Protein AF-A0A1C5A300-F1 (afdb_monomer_lite)

Organism: NCBI:txid47853

pLDDT: mean 75.7, std 16.66, range [47.06, 96.75]

Sequence (126 aa):
MSADVWALLAAAVGGGGLASVVGTLITGAMGRPKTRADAVALLTDSALKQVNELQERTAEAEREAMAARAEAAETRRQMRELSGEIDAAVATLRSWRAAILAPRADLDQLRAMVRDPGGTVNGRRL

Structure (mmCIF, N/CA/C/O backbone):
data_AF-A0A1C5A300-F1
#
_entry.id   AF-A0A1C5A300-F1
#
loop_
_atom_site.group_PDB
_atom_site.id
_atom_site.type_symbol
_atom_site.label_atom_id
_atom_site.label_alt_id
_atom_site.label_comp_id
_atom_site.label_asym_id
_atom_site.label_entity_id
_atom_site.label_seq_id
_atom_site.pdbx_PDB_ins_code
_atom_site.Cartn_x
_atom_site.Cartn_y
_atom_site.Cartn_z
_atom_site.occupancy
_atom_site.B_iso_or_equiv
_atom_site.auth_seq_id
_atom_site.auth_comp_id
_atom_site.auth_asym_id
_atom_site.auth_atom_id
_atom_site.pdbx_PDB_model_num
ATOM 1 N N . MET A 1 1 ? 6.330 -14.809 42.955 1.00 49.34 1 MET A N 1
ATOM 2 C CA . MET A 1 1 ? 5.228 -13.848 42.713 1.00 49.34 1 MET A CA 1
ATOM 3 C C . MET A 1 1 ? 4.826 -13.859 41.235 1.00 49.34 1 MET A C 1
ATOM 5 O O . MET A 1 1 ? 4.897 -12.836 40.573 1.00 49.34 1 MET A O 1
ATOM 9 N N . SER A 1 2 ? 4.457 -15.013 40.678 1.00 57.16 2 SER A N 1
ATOM 10 C CA . SER A 1 2 ? 4.194 -15.134 39.228 1.00 57.16 2 SER A CA 1
ATOM 11 C C . SER A 1 2 ? 3.111 -16.156 38.888 1.00 57.16 2 SER A C 1
ATOM 13 O O . SER A 1 2 ? 2.390 -15.955 37.920 1.00 57.16 2 SER A O 1
ATOM 15 N N . ALA A 1 3 ? 2.930 -17.201 39.700 1.00 53.88 3 ALA A N 1
ATOM 16 C CA . ALA A 1 3 ? 1.841 -18.164 39.521 1.00 53.88 3 ALA A CA 1
ATOM 17 C C . ALA A 1 3 ? 0.453 -17.553 39.806 1.00 53.88 3 ALA A C 1
ATOM 19 O O . ALA A 1 3 ? -0.505 -17.836 39.090 1.00 53.88 3 ALA A O 1
ATOM 20 N N . ASP A 1 4 ? 0.365 -16.648 40.785 1.00 61.19 4 ASP A N 1
ATOM 21 C CA . ASP A 1 4 ? -0.905 -16.046 41.214 1.00 61.19 4 ASP A CA 1
ATOM 22 C C . ASP A 1 4 ? -1.508 -15.107 40.163 1.00 61.19 4 ASP A C 1
ATOM 24 O O . ASP A 1 4 ? -2.724 -15.034 40.017 1.00 61.19 4 ASP A O 1
ATOM 28 N N . VAL A 1 5 ? -0.664 -14.428 39.379 1.00 66.12 5 VAL A N 1
ATOM 29 C CA . VAL A 1 5 ? -1.104 -13.496 38.329 1.00 66.12 5 VAL A CA 1
ATOM 30 C C . VAL A 1 5 ? -1.697 -14.255 37.142 1.00 66.12 5 VAL A C 1
ATOM 32 O O . VAL A 1 5 ? -2.729 -13.853 36.610 1.00 66.12 5 VAL A O 1
ATOM 35 N N . TRP A 1 6 ? -1.096 -15.390 36.769 1.00 59.72 6 TRP A N 1
ATOM 36 C CA . TRP A 1 6 ? -1.621 -16.255 35.711 1.00 59.72 6 TRP A CA 1
ATOM 37 C C . TRP A 1 6 ? -2.921 -16.951 36.121 1.00 59.72 6 TRP A C 1
ATOM 39 O O . TRP A 1 6 ? -3.822 -17.072 35.295 1.00 59.72 6 TRP A O 1
ATOM 49 N N . ALA A 1 7 ? -3.062 -17.335 37.393 1.00 61.59 7 ALA A N 1
ATOM 50 C CA . ALA A 1 7 ? -4.310 -17.879 37.928 1.00 61.59 7 ALA A CA 1
ATOM 51 C C . ALA A 1 7 ? -5.440 -16.831 37.953 1.00 61.59 7 ALA A C 1
ATOM 53 O O . ALA A 1 7 ? -6.578 -17.143 37.606 1.00 61.59 7 ALA A O 1
ATOM 54 N N . LEU A 1 8 ? -5.124 -15.576 38.290 1.00 61.72 8 LEU A N 1
ATOM 55 C CA . LEU A 1 8 ? -6.068 -14.451 38.257 1.00 61.72 8 LEU A CA 1
ATOM 56 C C . LEU A 1 8 ? -6.524 -14.113 36.832 1.00 61.72 8 LEU A C 1
ATOM 58 O O . LEU A 1 8 ? -7.713 -13.909 36.598 1.00 61.72 8 LEU A O 1
ATOM 62 N N . LEU A 1 9 ? -5.599 -14.117 35.871 1.00 63.31 9 LEU A N 1
ATOM 63 C CA . LEU A 1 9 ? -5.907 -13.940 34.450 1.00 63.31 9 LEU A CA 1
ATOM 64 C C . LEU A 1 9 ? -6.742 -15.102 33.899 1.00 63.31 9 LEU A C 1
ATOM 66 O O . LEU A 1 9 ? -7.714 -14.871 33.185 1.00 63.31 9 LEU A O 1
ATOM 70 N N . ALA A 1 10 ? -6.430 -16.342 34.284 1.00 64.38 10 ALA A N 1
ATOM 71 C CA . ALA A 1 10 ? -7.212 -17.514 33.900 1.00 64.38 10 ALA A CA 1
ATOM 72 C C . ALA A 1 10 ? -8.627 -17.496 34.505 1.00 64.38 10 ALA A C 1
ATOM 74 O O . ALA A 1 10 ? -9.583 -17.863 33.827 1.00 64.38 10 ALA A O 1
ATOM 75 N N . ALA A 1 11 ? -8.796 -17.015 35.740 1.00 60.84 11 ALA A N 1
ATOM 76 C CA . ALA A 1 11 ? -10.109 -16.862 36.373 1.00 60.84 11 ALA A CA 1
ATOM 77 C C . ALA A 1 11 ? -10.939 -15.712 35.765 1.00 60.84 11 ALA A C 1
ATOM 79 O O . ALA A 1 11 ? -12.168 -15.810 35.681 1.00 60.84 11 ALA A O 1
ATOM 80 N N . ALA A 1 12 ? -10.272 -14.646 35.312 1.00 60.22 12 ALA A N 1
ATOM 81 C CA . ALA A 1 12 ? -10.898 -13.516 34.631 1.00 60.22 12 ALA A CA 1
ATOM 82 C C . ALA A 1 12 ? -11.327 -13.855 33.191 1.00 60.22 12 ALA A C 1
ATOM 84 O O . ALA A 1 12 ? -12.385 -13.412 32.753 1.00 60.22 12 ALA A O 1
ATOM 85 N N . VAL A 1 13 ? -10.549 -14.675 32.474 1.00 62.50 13 VAL A N 1
ATOM 86 C CA . VAL A 1 13 ? -10.815 -15.066 31.075 1.00 62.50 13 VAL A CA 1
ATOM 87 C C . VAL A 1 13 ? -11.656 -16.352 30.973 1.00 62.50 13 VAL A C 1
ATOM 89 O O . VAL A 1 13 ? -12.404 -16.525 30.017 1.00 62.50 13 VAL A O 1
ATOM 92 N N . GLY A 1 14 ? -11.597 -17.240 31.971 1.00 53.09 14 GLY A N 1
ATOM 93 C CA . GLY A 1 14 ? -12.247 -18.560 31.969 1.00 53.09 14 GLY A CA 1
ATOM 94 C C . GLY A 1 14 ? -13.716 -18.607 32.409 1.00 53.09 14 GLY A C 1
ATOM 95 O O . GLY A 1 14 ? -14.282 -19.693 32.492 1.00 53.09 14 GLY A O 1
ATOM 96 N N . GLY A 1 15 ? -14.358 -17.469 32.690 1.00 48.00 15 GLY A N 1
ATOM 97 C CA . GLY A 1 15 ? -15.808 -17.416 32.939 1.00 48.00 15 GLY A CA 1
ATOM 98 C C . GLY A 1 15 ? -16.267 -17.575 34.398 1.00 48.00 15 GLY A C 1
ATOM 99 O O . GLY A 1 15 ? -17.437 -17.868 34.629 1.00 48.00 15 GLY A O 1
ATOM 100 N N . GLY A 1 16 ? -15.393 -17.362 35.392 1.00 52.81 16 GLY A N 1
ATOM 101 C CA . GLY A 1 16 ? -15.728 -17.554 36.818 1.00 52.81 16 GLY A CA 1
ATOM 102 C C . GLY A 1 16 ? -15.601 -16.330 37.740 1.00 52.81 16 GLY A C 1
ATOM 103 O O . GLY A 1 16 ? -16.023 -16.397 38.897 1.00 52.81 16 GLY A O 1
ATOM 104 N N . GLY A 1 17 ? -15.028 -15.217 37.270 1.00 47.06 17 GLY A N 1
ATOM 105 C CA . GLY A 1 17 ? -14.630 -14.097 38.140 1.00 47.06 17 GLY A CA 1
A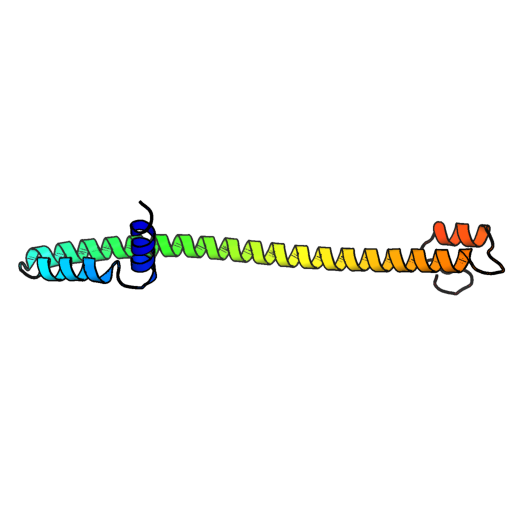TOM 106 C C . GLY A 1 17 ? -15.765 -13.208 38.666 1.00 47.06 17 GLY A C 1
ATOM 107 O O . GLY A 1 17 ? -15.669 -12.694 39.774 1.00 47.06 17 GLY A O 1
ATOM 108 N N . LEU A 1 18 ? -16.860 -13.044 37.915 1.00 49.56 18 LEU A N 1
ATOM 109 C CA . LEU A 1 18 ? -17.972 -12.165 38.317 1.00 49.56 18 LEU A CA 1
ATOM 110 C C . LEU A 1 18 ? -19.172 -12.936 38.882 1.00 49.56 18 LEU A C 1
ATOM 112 O O . LEU A 1 18 ? -19.824 -12.467 39.812 1.00 49.56 18 LEU A O 1
ATOM 116 N N . ALA A 1 19 ? -19.433 -14.150 38.393 1.00 52.25 19 ALA A N 1
ATOM 117 C CA . ALA A 1 19 ? -20.575 -14.954 38.833 1.00 52.25 19 ALA A CA 1
ATOM 118 C C . ALA A 1 19 ? -20.473 -15.396 40.308 1.00 52.25 19 ALA A C 1
ATOM 120 O O . ALA A 1 19 ? -21.483 -15.470 41.006 1.00 52.25 19 ALA A O 1
ATOM 121 N N . SER A 1 20 ? -19.260 -15.639 40.809 1.00 49.84 20 SER A N 1
ATOM 122 C CA . SER A 1 20 ? -19.008 -16.062 42.196 1.00 49.84 20 SER A CA 1
ATOM 123 C C . SER A 1 20 ? -19.147 -14.915 43.212 1.00 49.84 20 SER A C 1
ATOM 125 O O . SER A 1 20 ? -19.720 -15.100 44.290 1.00 49.84 20 SER A O 1
ATOM 127 N N . VAL A 1 21 ? -18.711 -13.705 42.849 1.00 55.53 21 VAL A N 1
ATOM 128 C CA . VAL A 1 21 ? -18.863 -12.491 43.674 1.00 55.53 21 VAL A CA 1
ATOM 129 C C . VAL A 1 21 ? -20.325 -12.034 43.700 1.00 55.53 21 VAL A C 1
ATOM 131 O O . VAL A 1 21 ? -20.866 -11.707 44.755 1.00 55.53 21 VAL A O 1
ATOM 134 N N . VAL A 1 22 ? -21.011 -12.101 42.557 1.00 55.91 22 VAL A N 1
ATOM 135 C CA . VAL A 1 22 ? -22.449 -11.815 42.471 1.00 55.91 22 VAL A CA 1
ATOM 136 C C . VAL A 1 22 ? -23.264 -12.860 43.247 1.00 55.91 22 VAL A C 1
ATOM 138 O O . VAL A 1 22 ? -24.153 -12.493 44.011 1.00 55.91 22 VAL A O 1
ATOM 141 N N . GLY A 1 23 ? -22.930 -14.151 43.152 1.00 54.72 23 GLY A N 1
ATOM 142 C CA . GLY A 1 23 ? -23.627 -15.224 43.874 1.00 54.72 23 GLY A CA 1
ATOM 143 C C . GLY A 1 23 ? -23.530 -15.120 45.402 1.00 54.72 23 GLY A C 1
ATOM 144 O O . GLY A 1 23 ? -24.516 -15.341 46.109 1.00 54.72 23 GLY A O 1
ATOM 145 N N . THR A 1 24 ? -22.370 -14.723 45.928 1.00 57.75 24 THR A N 1
ATOM 146 C CA . THR A 1 24 ? -22.161 -14.523 47.374 1.00 57.75 24 THR A CA 1
ATOM 147 C C . THR A 1 24 ? -22.840 -13.253 47.896 1.00 57.75 24 THR A C 1
ATOM 149 O O . THR A 1 24 ? -23.441 -13.290 48.972 1.00 57.75 24 THR A O 1
ATOM 152 N N . LEU A 1 25 ? -22.865 -12.166 47.116 1.00 56.00 25 LEU A N 1
ATOM 153 C CA . LEU A 1 25 ? -23.626 -10.954 47.450 1.00 56.00 25 LEU A CA 1
ATOM 154 C C . LEU A 1 25 ? -25.143 -11.183 47.418 1.00 56.00 25 LEU A C 1
ATOM 156 O O . LEU A 1 25 ? -25.849 -10.741 48.325 1.00 56.00 25 LEU A O 1
ATOM 160 N N . ILE A 1 26 ? -25.649 -11.923 46.427 1.00 55.03 26 ILE A N 1
ATOM 161 C CA . ILE A 1 26 ? -27.073 -12.282 46.332 1.00 55.03 26 ILE A CA 1
ATOM 162 C C . ILE A 1 26 ? -27.487 -13.169 47.514 1.00 55.03 26 ILE A C 1
ATOM 164 O O . ILE A 1 26 ? -28.529 -12.931 48.127 1.00 55.03 26 ILE A O 1
ATOM 168 N N . THR A 1 27 ? -26.653 -14.146 47.884 1.00 54.88 27 THR A N 1
ATOM 169 C CA . THR A 1 27 ? -26.929 -15.047 49.016 1.00 54.88 27 THR A CA 1
ATOM 170 C C . THR A 1 27 ? -26.870 -14.303 50.359 1.00 54.88 27 THR A C 1
ATOM 172 O O . THR A 1 27 ? -27.714 -14.532 51.223 1.00 54.88 27 THR A O 1
ATOM 175 N N . GLY A 1 28 ? -25.950 -13.344 50.526 1.00 53.44 28 GLY A N 1
ATOM 176 C CA . GLY A 1 28 ? -25.855 -12.503 51.728 1.00 53.44 28 GLY A CA 1
ATOM 177 C C . GLY A 1 28 ? -26.978 -11.462 51.866 1.00 53.44 28 GLY A C 1
ATOM 178 O O . GLY A 1 28 ? -27.429 -11.173 52.974 1.00 53.44 28 GLY A O 1
ATOM 179 N N . ALA A 1 29 ? -27.491 -10.931 50.752 1.00 50.47 29 ALA A N 1
ATOM 180 C CA . ALA A 1 29 ? -28.570 -9.939 50.738 1.00 50.47 29 ALA A CA 1
ATOM 181 C C . ALA A 1 29 ? -29.983 -10.549 50.861 1.00 50.47 29 ALA A C 1
ATOM 183 O O . ALA A 1 29 ? -30.965 -9.827 51.072 1.00 50.47 29 ALA A O 1
ATOM 184 N N . MET A 1 30 ? -30.121 -11.878 50.774 1.00 53.06 30 MET A N 1
ATOM 185 C CA . MET A 1 30 ? -31.420 -12.551 50.859 1.00 53.06 30 MET A CA 1
ATOM 186 C C . MET A 1 30 ? -32.104 -12.445 52.239 1.00 53.06 30 MET A C 1
ATOM 188 O O . MET A 1 30 ? -33.306 -12.693 52.322 1.00 53.06 30 MET A O 1
ATOM 192 N N . GLY A 1 31 ? -31.425 -11.997 53.298 1.00 50.50 31 GLY A N 1
ATOM 193 C CA . GLY A 1 31 ? -32.014 -11.894 54.641 1.00 50.50 31 GLY A CA 1
ATOM 194 C C . GLY A 1 31 ? -32.929 -10.686 54.913 1.00 50.50 31 GLY A C 1
ATOM 195 O O . GLY A 1 31 ? -33.625 -10.692 55.927 1.00 50.50 31 GLY A O 1
ATOM 196 N N . ARG A 1 32 ? -32.948 -9.630 54.074 1.00 51.69 32 ARG A N 1
ATOM 197 C CA . ARG A 1 32 ? -33.686 -8.378 54.376 1.00 51.69 32 ARG A CA 1
ATOM 198 C C . ARG A 1 32 ? -34.356 -7.745 53.139 1.00 51.69 32 ARG A C 1
ATOM 20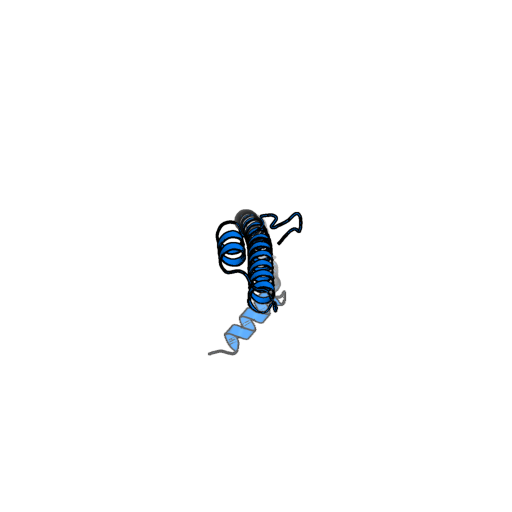0 O O . A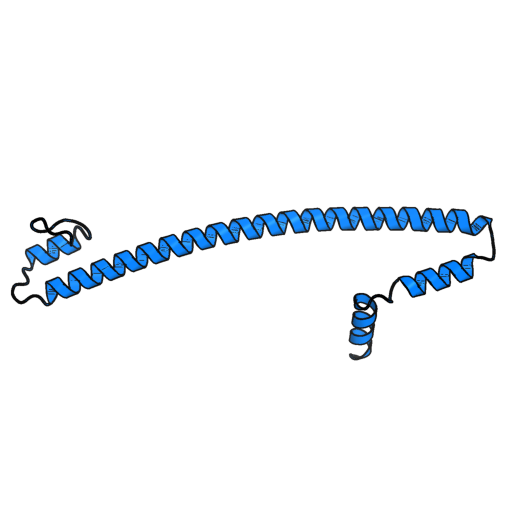RG A 1 32 ? -33.669 -7.445 52.171 1.00 51.69 32 ARG A O 1
ATOM 207 N N . PRO A 1 33 ? -35.680 -7.482 53.144 1.00 53.31 33 PRO A N 1
ATOM 208 C CA . PRO A 1 33 ? -36.411 -7.025 51.953 1.00 53.31 33 PRO A CA 1
ATOM 209 C C . PRO A 1 33 ? -36.133 -5.562 51.569 1.00 53.31 33 PRO A C 1
ATOM 211 O O . PRO A 1 33 ? -36.105 -5.245 50.385 1.00 53.31 33 PRO A O 1
ATOM 214 N N . LYS A 1 34 ? -35.870 -4.677 52.541 1.00 51.09 34 LYS A N 1
ATOM 215 C CA . LYS A 1 34 ? -35.585 -3.254 52.269 1.00 51.09 34 LYS A CA 1
ATOM 216 C C . LYS A 1 34 ? -34.208 -3.025 51.632 1.00 51.09 34 LYS A C 1
ATOM 218 O O . LYS A 1 34 ? -34.069 -2.135 50.812 1.00 51.09 34 LYS A O 1
ATOM 223 N N . THR A 1 35 ? -33.221 -3.873 51.925 1.00 57.22 35 THR A N 1
ATOM 224 C CA . THR A 1 35 ? -31.873 -3.788 51.334 1.00 57.22 35 THR A CA 1
ATOM 225 C C . THR A 1 35 ? -31.802 -4.359 49.918 1.00 57.22 35 THR A C 1
ATOM 227 O O . THR A 1 35 ? -30.881 -4.030 49.182 1.00 57.22 35 THR A O 1
ATOM 230 N N . ARG A 1 36 ? -32.764 -5.204 49.509 1.00 55.16 36 ARG A N 1
ATOM 231 C CA . ARG A 1 36 ? -32.806 -5.771 48.150 1.00 55.16 36 ARG A CA 1
ATOM 232 C C . ARG A 1 36 ? -33.144 -4.722 47.096 1.00 55.16 36 ARG A C 1
ATOM 234 O O . ARG A 1 36 ? -32.528 -4.738 46.041 1.00 55.16 36 ARG A O 1
ATOM 241 N N . ALA A 1 37 ? -34.096 -3.831 47.372 1.00 62.22 37 ALA A N 1
ATOM 242 C CA . ALA A 1 37 ? -34.494 -2.800 46.415 1.00 62.22 37 ALA A CA 1
ATOM 243 C C . ALA A 1 37 ? -33.335 -1.830 46.128 1.00 62.22 37 ALA A C 1
ATOM 245 O O . ALA A 1 37 ? -32.999 -1.615 44.967 1.00 62.22 37 ALA A O 1
ATOM 246 N N . ASP A 1 38 ? -32.658 -1.355 47.177 1.00 59.59 38 ASP A N 1
ATOM 247 C CA . ASP A 1 38 ? -31.508 -0.452 47.042 1.00 59.59 38 ASP A CA 1
ATOM 248 C C . ASP A 1 38 ? -30.290 -1.145 46.411 1.00 59.59 38 ASP A C 1
ATOM 250 O O . ASP A 1 38 ? -29.616 -0.564 45.563 1.00 59.59 38 ASP A O 1
ATOM 254 N N . ALA A 1 39 ? -30.027 -2.413 46.758 1.00 60.81 39 ALA A N 1
ATOM 255 C CA . ALA A 1 39 ? -28.934 -3.177 46.152 1.00 60.81 39 ALA A CA 1
ATOM 256 C C . ALA A 1 39 ? -29.177 -3.463 44.662 1.00 60.81 39 ALA A C 1
ATOM 258 O O . ALA A 1 39 ? -28.252 -3.372 43.859 1.00 60.81 39 ALA A O 1
ATOM 259 N N . VAL A 1 40 ? -30.415 -3.781 44.271 1.00 69.81 40 VAL A N 1
ATOM 260 C CA . VAL A 1 40 ? -30.783 -3.995 42.864 1.00 69.81 40 VAL A CA 1
ATOM 261 C C . VAL A 1 40 ? -30.743 -2.683 42.082 1.00 69.81 40 VAL A C 1
ATOM 263 O O . VAL A 1 40 ? -30.266 -2.681 40.948 1.00 69.81 40 VAL A O 1
ATOM 266 N N . ALA A 1 41 ? -31.172 -1.565 42.674 1.00 70.56 41 ALA A N 1
ATOM 267 C CA . ALA A 1 41 ? -31.061 -0.249 42.049 1.00 70.56 41 ALA A CA 1
ATOM 268 C C . ALA A 1 41 ? -29.593 0.136 41.793 1.00 70.56 41 ALA A C 1
ATOM 270 O O . ALA A 1 41 ? -29.249 0.505 40.673 1.00 70.56 41 ALA A O 1
ATOM 271 N N . LEU A 1 42 ? -28.709 -0.052 42.781 1.00 73.25 42 LEU A N 1
ATOM 272 C CA . LEU A 1 42 ? -27.268 0.198 42.638 1.00 73.25 42 LEU A CA 1
ATOM 273 C C . LEU A 1 42 ? -26.603 -0.725 41.608 1.00 73.25 42 LEU A C 1
ATOM 275 O O . LEU A 1 42 ? -25.763 -0.277 40.830 1.00 73.25 42 LEU A O 1
ATOM 279 N N . LEU A 1 43 ? -26.980 -2.006 41.574 1.00 71.44 43 LEU A N 1
ATOM 280 C CA . LEU A 1 43 ? -26.482 -2.951 40.571 1.00 71.44 43 LEU A CA 1
ATOM 281 C C . LEU A 1 43 ? -26.960 -2.593 39.162 1.00 71.44 43 LEU A C 1
ATOM 283 O O . LEU A 1 43 ? -26.189 -2.713 38.217 1.00 71.44 43 LEU A O 1
ATOM 287 N N . THR A 1 44 ? -28.203 -2.129 39.023 1.00 79.75 44 THR A N 1
ATOM 288 C CA . THR A 1 44 ? -28.769 -1.715 37.732 1.00 79.75 44 THR A CA 1
ATOM 289 C C . THR A 1 44 ? -28.082 -0.453 37.221 1.00 79.75 44 THR A C 1
ATOM 291 O O . THR A 1 44 ? -27.681 -0.410 36.063 1.00 79.75 44 THR A O 1
ATOM 294 N N . ASP A 1 45 ? -27.869 0.539 38.086 1.00 80.69 45 ASP A N 1
ATOM 295 C CA . ASP A 1 45 ? -27.173 1.779 37.728 1.00 80.69 45 ASP A CA 1
ATOM 296 C C . ASP A 1 45 ? -25.695 1.520 37.380 1.00 80.69 45 ASP A C 1
ATOM 298 O O . ASP A 1 45 ? -25.179 1.989 36.364 1.00 80.69 45 ASP A O 1
ATOM 302 N N . SER A 1 46 ? -25.024 0.658 38.155 1.00 76.25 46 SER A N 1
ATOM 303 C CA . SER A 1 46 ? -23.656 0.213 37.868 1.00 76.25 46 SER A CA 1
ATOM 304 C C . SER A 1 46 ? -23.556 -0.570 36.554 1.00 76.25 46 SER A C 1
ATOM 306 O O . SER A 1 46 ? -22.625 -0.348 35.777 1.00 76.25 46 SER A O 1
ATOM 308 N N . ALA A 1 47 ? -24.513 -1.460 36.280 1.00 77.62 47 ALA A N 1
ATOM 309 C CA . ALA A 1 47 ? -24.558 -2.225 35.040 1.00 77.62 47 ALA A CA 1
ATOM 310 C C . ALA A 1 47 ? -24.814 -1.318 33.829 1.00 77.62 47 ALA A C 1
ATOM 312 O O . ALA A 1 47 ? -24.127 -1.454 32.820 1.00 77.62 47 ALA A O 1
ATOM 313 N N . LEU A 1 48 ? -25.736 -0.355 33.933 1.00 85.25 48 LEU A N 1
ATOM 314 C CA . LEU A 1 48 ? -26.002 0.620 32.871 1.00 85.25 48 LEU A CA 1
ATOM 315 C C . LEU A 1 48 ? -24.773 1.481 32.576 1.00 85.25 48 LEU A C 1
ATOM 317 O O . LEU A 1 48 ? -24.431 1.686 31.412 1.00 85.25 48 LEU A O 1
ATOM 321 N N . LYS A 1 49 ? -24.060 1.928 33.614 1.00 85.75 49 LYS A N 1
ATOM 322 C CA . LYS A 1 49 ? -22.819 2.687 33.446 1.00 85.75 49 LYS A CA 1
ATOM 323 C C . LYS A 1 49 ? -21.738 1.872 32.729 1.00 85.75 49 LYS A C 1
ATOM 325 O O . LYS A 1 49 ? -21.113 2.383 31.806 1.00 85.75 49 LYS A O 1
ATOM 330 N N . GLN A 1 50 ? -21.551 0.610 33.117 1.00 82.88 50 GLN A N 1
ATOM 331 C CA . GLN A 1 50 ? -20.580 -0.282 32.473 1.00 82.88 50 GLN A CA 1
ATOM 332 C C . GLN A 1 50 ? -20.952 -0.594 31.020 1.00 82.88 50 GLN A C 1
ATOM 334 O O . GLN A 1 50 ? -20.075 -0.636 30.163 1.00 82.88 50 GLN A O 1
ATOM 339 N N . VAL A 1 51 ? -22.241 -0.782 30.721 1.00 88.38 51 VAL A N 1
ATOM 340 C CA . VAL A 1 51 ? -22.710 -0.992 29.345 1.00 88.38 51 VAL A CA 1
ATOM 341 C C . VAL A 1 51 ? -22.470 0.250 28.493 1.00 88.38 51 VAL A C 1
ATOM 343 O O . VAL A 1 51 ? -21.967 0.106 27.385 1.00 88.38 51 VAL A O 1
ATOM 346 N N . ASN A 1 52 ? -22.757 1.450 29.002 1.00 85.50 52 ASN A N 1
ATOM 347 C CA . ASN A 1 52 ? -22.497 2.691 28.267 1.00 85.50 52 ASN A CA 1
ATOM 348 C C . ASN A 1 52 ? -21.001 2.879 27.978 1.00 85.50 52 ASN A C 1
ATOM 350 O O . ASN A 1 52 ? -20.631 3.184 26.849 1.00 85.50 52 ASN A O 1
ATOM 354 N N . GLU A 1 53 ? -20.135 2.628 28.962 1.00 88.44 53 GLU A N 1
ATOM 355 C CA . GLU A 1 53 ? -18.682 2.711 28.774 1.00 88.44 53 GLU A CA 1
ATOM 356 C C . GLU A 1 53 ? -18.172 1.669 27.763 1.00 88.44 53 GLU A C 1
ATOM 358 O O . GLU A 1 53 ? -17.334 1.970 26.913 1.00 88.44 53 GLU A O 1
ATOM 363 N N . LEU A 1 54 ? -18.697 0.441 27.807 1.00 83.50 54 LEU A N 1
ATOM 364 C CA . LEU A 1 54 ? -18.369 -0.586 26.818 1.00 83.50 54 LEU A CA 1
ATOM 365 C C . LEU A 1 54 ? -18.890 -0.225 25.422 1.00 83.50 54 LEU A C 1
ATOM 367 O O . LEU A 1 54 ? -18.192 -0.467 24.441 1.00 83.50 54 LEU A O 1
ATOM 371 N N . GLN A 1 55 ? -20.080 0.362 25.310 1.00 88.94 55 GLN A N 1
ATOM 372 C CA . GLN A 1 55 ? -20.624 0.840 24.036 1.00 88.94 55 GLN A CA 1
ATOM 373 C C . GLN A 1 55 ? -19.765 1.953 23.434 1.00 88.94 55 GLN A C 1
ATOM 375 O O . GLN A 1 55 ? -19.496 1.943 22.237 1.00 88.94 55 GLN A O 1
ATOM 380 N N . GLU A 1 56 ? -19.279 2.878 24.257 1.00 88.94 56 GLU A N 1
ATOM 381 C CA . GLU A 1 56 ? -18.399 3.951 23.798 1.00 88.94 56 GLU A CA 1
ATOM 382 C C . GLU A 1 56 ? -17.052 3.399 23.314 1.00 88.94 56 GLU A C 1
ATOM 384 O O . GLU A 1 56 ? -16.654 3.646 22.176 1.00 88.94 56 GLU A O 1
ATOM 389 N N . ARG A 1 57 ? -16.413 2.529 24.108 1.00 88.75 57 ARG A N 1
ATOM 390 C CA . ARG A 1 57 ? -15.148 1.880 23.725 1.00 88.75 57 ARG A CA 1
ATOM 391 C C . ARG A 1 57 ? -15.281 0.992 22.490 1.00 88.75 57 ARG A C 1
ATOM 393 O O . ARG A 1 57 ? -14.362 0.922 21.680 1.00 88.75 57 ARG A O 1
ATOM 400 N N . THR A 1 58 ? -16.404 0.290 22.338 1.00 89.94 58 THR A N 1
ATOM 401 C CA . THR A 1 58 ? -16.658 -0.521 21.135 1.00 89.94 58 THR A CA 1
ATOM 402 C C . THR A 1 58 ? -16.871 0.360 19.911 1.00 89.94 58 THR A C 1
ATOM 404 O O . THR A 1 58 ? -16.296 0.064 18.868 1.00 89.94 58 THR A O 1
ATOM 407 N N . ALA A 1 59 ? -17.593 1.476 20.034 1.00 88.81 59 ALA A N 1
ATOM 408 C CA . ALA A 1 59 ? -17.758 2.430 18.941 1.00 88.81 59 ALA A CA 1
ATOM 409 C C . ALA A 1 59 ? -16.423 3.071 18.515 1.00 88.81 59 ALA A C 1
ATOM 411 O O . ALA A 1 59 ? -16.181 3.262 17.322 1.00 88.81 59 ALA A O 1
ATOM 412 N N . GLU A 1 60 ? -15.540 3.386 19.463 1.00 88.19 60 GLU A N 1
ATOM 413 C CA . GLU A 1 60 ? -14.185 3.870 19.172 1.00 88.19 60 GLU A CA 1
ATOM 414 C C . GLU A 1 60 ? -13.338 2.799 18.477 1.00 88.19 60 GLU A C 1
ATOM 416 O O . GLU A 1 60 ? -12.783 3.057 17.408 1.00 88.19 60 GLU A O 1
ATOM 421 N N . ALA A 1 61 ? -13.321 1.574 19.007 1.00 88.12 61 ALA A N 1
ATOM 422 C CA . ALA A 1 61 ? -12.594 0.458 18.407 1.00 88.12 61 ALA A CA 1
ATOM 423 C C . ALA A 1 61 ? -13.097 0.122 16.992 1.00 88.12 61 ALA A C 1
ATOM 425 O O . ALA A 1 61 ? -12.304 -0.208 16.110 1.00 88.12 61 ALA A O 1
ATOM 426 N N . GLU A 1 62 ? -14.404 0.230 16.737 1.00 90.06 62 GLU A N 1
ATOM 427 C CA . GLU A 1 62 ? -14.972 0.065 15.398 1.00 90.06 62 GLU A CA 1
ATOM 428 C C . GLU A 1 62 ? -14.485 1.150 14.435 1.00 90.06 62 GLU A C 1
ATOM 430 O O . GLU A 1 62 ? -14.113 0.836 13.301 1.00 90.06 62 GLU A O 1
ATOM 435 N N . ARG A 1 63 ? -14.433 2.413 14.876 1.00 91.62 63 ARG A N 1
ATOM 436 C CA . ARG A 1 63 ? -13.903 3.517 14.060 1.00 91.62 63 ARG A CA 1
ATOM 437 C C . ARG A 1 63 ? -12.424 3.319 13.743 1.00 91.62 63 ARG A C 1
ATOM 439 O O . ARG A 1 63 ? -12.040 3.448 12.581 1.00 91.62 63 ARG A O 1
ATOM 446 N N . GLU A 1 64 ? -11.615 2.959 14.734 1.00 91.25 64 GLU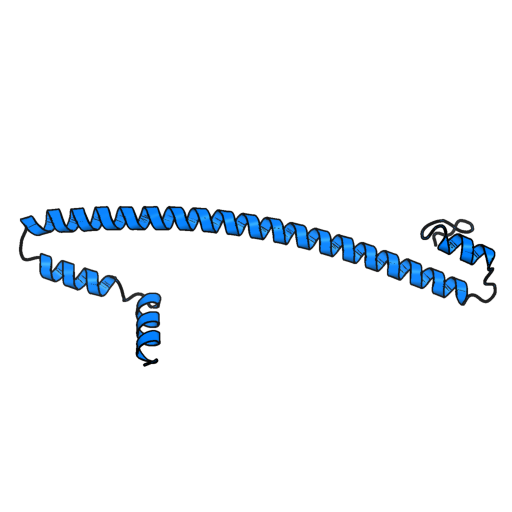 A N 1
ATOM 447 C CA . GLU A 1 64 ? -10.191 2.663 14.541 1.00 91.25 64 GLU A CA 1
ATOM 448 C C . GLU A 1 64 ? -9.986 1.475 13.596 1.00 91.25 64 GLU A C 1
ATOM 450 O O . GLU A 1 64 ? -9.173 1.540 12.673 1.00 91.25 64 GLU A O 1
ATOM 455 N N . ALA A 1 65 ? -10.778 0.410 13.747 1.00 89.50 65 ALA A N 1
ATOM 456 C CA . ALA A 1 65 ? -10.722 -0.744 12.857 1.00 89.50 65 ALA A CA 1
ATOM 457 C C . ALA A 1 65 ? -11.115 -0.387 11.414 1.00 89.50 65 ALA A C 1
ATOM 459 O O . ALA A 1 65 ? -10.523 -0.913 10.467 1.00 89.50 65 ALA A O 1
ATOM 460 N N . MET A 1 66 ? -12.095 0.502 11.216 1.00 93.75 66 MET A N 1
ATOM 461 C CA . MET A 1 66 ? -12.447 1.001 9.884 1.00 93.75 66 MET A CA 1
ATOM 462 C C . MET A 1 66 ? -11.323 1.846 9.277 1.00 93.75 66 MET A C 1
ATOM 464 O O . MET A 1 66 ? -10.987 1.636 8.109 1.00 93.75 66 MET A O 1
ATOM 468 N N . ALA A 1 67 ? -10.708 2.740 10.056 1.00 93.12 67 ALA A N 1
ATOM 469 C CA . ALA A 1 67 ? -9.576 3.550 9.608 1.00 93.12 67 ALA A CA 1
ATOM 470 C C . ALA A 1 67 ? -8.378 2.671 9.212 1.00 93.12 67 ALA A C 1
ATOM 472 O O . ALA A 1 67 ? -7.890 2.765 8.087 1.00 93.12 67 ALA A O 1
ATOM 473 N N . ALA A 1 68 ? -7.997 1.717 10.065 1.00 90.50 68 ALA A N 1
ATOM 474 C CA . ALA A 1 68 ? -6.913 0.777 9.785 1.00 90.50 68 ALA A CA 1
ATOM 475 C C . ALA A 1 68 ? -7.180 -0.075 8.530 1.00 90.50 68 ALA A C 1
ATOM 477 O O . ALA A 1 68 ? -6.271 -0.358 7.749 1.00 90.50 68 ALA A O 1
ATOM 478 N N . ARG A 1 69 ? -8.438 -0.477 8.291 1.00 92.12 69 ARG A N 1
ATOM 479 C CA . ARG A 1 69 ? -8.822 -1.184 7.056 1.00 92.12 69 ARG A CA 1
ATOM 480 C C . ARG A 1 69 ? -8.688 -0.300 5.819 1.00 92.12 69 ARG A C 1
ATOM 482 O O . ARG A 1 69 ? -8.259 -0.805 4.781 1.00 92.12 69 ARG A O 1
ATOM 489 N N . ALA A 1 70 ? -9.056 0.977 5.913 1.00 94.12 70 ALA A N 1
ATOM 490 C CA . ALA A 1 70 ? -8.915 1.928 4.817 1.00 94.12 70 ALA A CA 1
ATOM 491 C C . ALA A 1 70 ? -7.436 2.177 4.484 1.00 94.12 70 ALA A C 1
ATOM 493 O O . ALA A 1 70 ? -7.048 2.055 3.322 1.00 94.12 70 ALA A O 1
ATOM 494 N N . GLU A 1 71 ? -6.600 2.411 5.497 1.00 94.00 71 GLU A N 1
ATOM 495 C CA . GLU A 1 71 ? -5.151 2.565 5.335 1.00 94.00 71 GLU A CA 1
ATOM 496 C C . GLU A 1 71 ? -4.518 1.315 4.716 1.00 94.00 71 GLU A C 1
ATOM 498 O O . GLU A 1 71 ? -3.811 1.405 3.714 1.00 94.00 71 GLU A O 1
ATOM 503 N N . ALA A 1 72 ? -4.848 0.122 5.222 1.00 93.81 72 ALA A N 1
ATOM 504 C CA . ALA A 1 72 ? -4.340 -1.128 4.663 1.00 93.81 72 ALA A CA 1
ATOM 505 C C . ALA A 1 72 ? -4.771 -1.345 3.201 1.00 93.81 72 ALA A C 1
ATOM 507 O O . ALA A 1 72 ? -4.013 -1.904 2.402 1.00 93.81 72 ALA A O 1
ATOM 508 N N . ALA A 1 73 ? -5.987 -0.934 2.830 1.00 95.06 73 ALA A N 1
ATOM 509 C CA . ALA A 1 73 ? -6.454 -1.004 1.449 1.00 95.06 73 ALA A CA 1
ATOM 510 C C . ALA A 1 73 ? -5.666 -0.054 0.536 1.00 95.06 73 ALA A C 1
ATOM 512 O O . ALA A 1 73 ? -5.317 -0.443 -0.581 1.00 95.06 73 ALA A O 1
ATOM 513 N N . GLU A 1 74 ? -5.353 1.145 1.022 1.00 96.31 74 GLU A N 1
ATOM 514 C CA . GLU A 1 74 ? -4.570 2.142 0.299 1.00 96.31 74 GLU A CA 1
ATOM 515 C C . GLU A 1 74 ? -3.113 1.701 0.126 1.00 96.31 74 GLU A C 1
ATOM 517 O O . GLU A 1 74 ? -2.613 1.646 -0.997 1.00 96.31 74 GLU A O 1
ATOM 522 N N . THR A 1 75 ? -2.460 1.225 1.189 1.00 94.25 75 THR A N 1
ATOM 523 C CA . THR A 1 75 ? -1.100 0.671 1.099 1.00 94.25 75 THR A CA 1
ATOM 524 C C . THR A 1 75 ? -1.026 -0.495 0.110 1.00 94.25 75 THR A C 1
ATOM 526 O O . THR A 1 75 ? -0.082 -0.597 -0.669 1.00 94.25 75 THR A O 1
ATOM 529 N N . ARG A 1 76 ? -2.043 -1.369 0.067 1.00 95.25 76 ARG A N 1
ATOM 530 C CA . ARG A 1 76 ? -2.111 -2.461 -0.924 1.00 95.25 76 ARG A CA 1
ATOM 531 C C . ARG A 1 76 ? -2.294 -1.971 -2.360 1.00 95.25 76 ARG A C 1
ATOM 533 O O . ARG A 1 76 ? -1.945 -2.697 -3.291 1.00 95.25 76 ARG A O 1
ATOM 540 N N . ARG A 1 77 ? -2.902 -0.804 -2.581 1.00 96.06 77 ARG A N 1
ATOM 541 C CA . ARG A 1 77 ? -2.973 -0.187 -3.917 1.00 96.06 77 ARG A CA 1
ATOM 542 C C . ARG A 1 77 ? -1.605 0.345 -4.313 1.00 96.06 77 ARG A C 1
ATOM 544 O O . ARG A 1 77 ? -1.084 -0.105 -5.326 1.00 96.06 77 ARG A O 1
ATOM 551 N N . GLN A 1 78 ? -0.983 1.135 -3.443 1.00 96.31 78 GLN A N 1
ATOM 552 C CA . GLN A 1 78 ? 0.357 1.687 -3.656 1.00 96.31 78 GLN A CA 1
ATOM 553 C C . GLN A 1 78 ? 1.403 0.592 -3.904 1.00 96.31 78 GLN A C 1
ATOM 555 O O . GLN A 1 78 ? 2.190 0.682 -4.837 1.00 96.31 78 GLN A O 1
ATOM 560 N N . MET A 1 79 ? 1.374 -0.504 -3.137 1.00 95.50 79 MET A N 1
ATOM 561 C CA . MET A 1 79 ? 2.267 -1.646 -3.369 1.00 95.50 79 MET A CA 1
ATOM 562 C C . MET A 1 79 ? 2.073 -2.279 -4.749 1.00 95.50 79 MET A C 1
ATOM 564 O O . MET A 1 79 ? 3.052 -2.692 -5.370 1.00 95.50 79 MET A O 1
ATOM 568 N N . ARG A 1 80 ? 0.831 -2.380 -5.239 1.00 95.12 80 ARG A N 1
ATOM 569 C CA . ARG A 1 80 ? 0.555 -2.933 -6.574 1.00 95.12 80 ARG A CA 1
ATOM 570 C C . ARG A 1 80 ? 1.018 -1.996 -7.681 1.00 95.12 80 ARG A C 1
ATOM 572 O O . ARG A 1 80 ? 1.582 -2.477 -8.656 1.00 95.12 80 ARG A O 1
ATOM 579 N N . GLU A 1 81 ? 0.811 -0.695 -7.514 1.00 95.38 81 GLU A N 1
ATOM 580 C CA . GLU A 1 81 ? 1.299 0.327 -8.444 1.00 95.38 81 GLU A CA 1
ATOM 581 C C . GLU A 1 81 ? 2.827 0.299 -8.527 1.00 95.38 81 GLU A C 1
ATOM 583 O O . GLU A 1 81 ? 3.369 0.091 -9.609 1.00 95.38 81 GLU A O 1
ATOM 588 N N . LEU A 1 82 ? 3.514 0.346 -7.382 1.00 96.75 82 LEU A N 1
ATOM 589 C CA . LEU A 1 82 ? 4.973 0.238 -7.313 1.00 96.75 82 LEU A CA 1
ATOM 590 C C .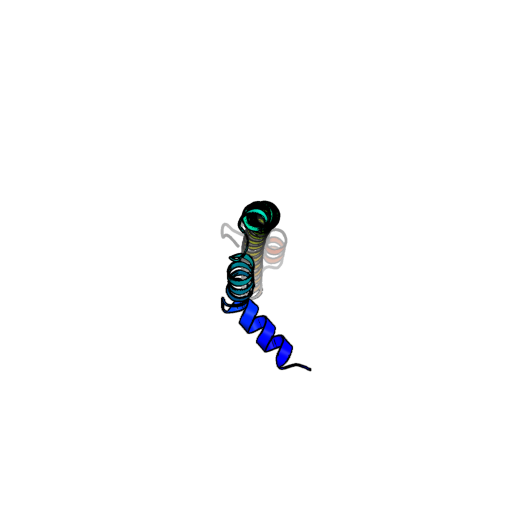 LEU A 1 82 ? 5.493 -1.073 -7.910 1.00 96.75 82 LEU A C 1
ATOM 592 O O . LEU A 1 82 ? 6.497 -1.072 -8.616 1.00 96.75 82 LEU A O 1
ATOM 596 N N . SER A 1 83 ? 4.818 -2.198 -7.658 1.00 94.94 83 SER A N 1
ATOM 597 C CA . SER A 1 83 ? 5.199 -3.478 -8.275 1.00 94.94 83 SER A CA 1
ATOM 598 C C . SER A 1 83 ? 5.094 -3.408 -9.801 1.00 94.94 83 SER A C 1
ATOM 600 O O . SER A 1 83 ? 5.997 -3.866 -10.494 1.00 94.94 83 SER A O 1
ATOM 602 N N . GLY A 1 84 ? 4.038 -2.779 -10.327 1.00 93.31 84 GLY A N 1
ATOM 603 C CA . GLY A 1 84 ? 3.872 -2.559 -11.764 1.00 93.31 84 GLY A CA 1
ATOM 604 C C . GLY A 1 84 ? 4.940 -1.637 -12.361 1.00 93.31 84 GLY A C 1
ATOM 605 O O . GLY A 1 84 ? 5.463 -1.920 -13.438 1.00 93.31 84 GLY A O 1
ATOM 606 N N . GLU A 1 85 ? 5.312 -0.566 -11.656 1.00 94.62 85 GLU A N 1
ATOM 607 C CA . GLU A 1 85 ? 6.407 0.325 -12.063 1.00 94.62 85 GLU A CA 1
ATOM 608 C C . GLU A 1 85 ? 7.759 -0.400 -12.082 1.00 94.62 85 GLU A C 1
ATOM 610 O O . GLU A 1 85 ? 8.536 -0.242 -13.026 1.00 94.62 85 GLU A O 1
ATOM 615 N N . ILE A 1 86 ? 8.027 -1.240 -11.077 1.00 95.50 86 ILE A N 1
ATOM 616 C CA . ILE A 1 86 ? 9.231 -2.075 -11.020 1.00 95.50 86 ILE A CA 1
ATOM 617 C C . ILE A 1 86 ? 9.257 -3.051 -12.196 1.00 95.50 86 ILE A C 1
ATOM 619 O O . ILE A 1 86 ? 10.279 -3.149 -12.877 1.00 95.50 86 ILE A O 1
ATOM 623 N N . ASP A 1 87 ? 8.150 -3.739 -12.477 1.00 93.69 87 ASP A N 1
ATOM 624 C CA . ASP A 1 87 ? 8.060 -4.672 -13.602 1.00 93.69 87 ASP A CA 1
ATOM 625 C C . ASP A 1 87 ? 8.313 -3.964 -14.942 1.00 93.69 87 ASP A C 1
ATOM 627 O O . ASP A 1 87 ? 9.061 -4.471 -15.786 1.00 93.69 87 ASP A O 1
ATOM 631 N N . ALA A 1 88 ? 7.766 -2.757 -15.122 1.00 89.50 88 ALA A N 1
ATOM 632 C CA . ALA A 1 88 ? 8.015 -1.931 -16.300 1.00 89.50 88 ALA A CA 1
ATOM 633 C C . ALA A 1 88 ? 9.489 -1.500 -16.406 1.00 89.50 88 ALA A C 1
ATOM 635 O O . ALA A 1 88 ? 10.094 -1.599 -17.477 1.00 89.50 88 ALA A O 1
ATOM 636 N N . ALA A 1 89 ? 10.108 -1.080 -15.300 1.00 91.12 89 ALA A N 1
ATOM 637 C CA . ALA A 1 89 ? 11.523 -0.721 -15.268 1.00 91.12 89 ALA A CA 1
ATOM 638 C C . ALA A 1 89 ? 12.426 -1.923 -15.595 1.00 91.12 89 ALA A C 1
ATOM 640 O O . ALA A 1 89 ? 13.367 -1.806 -16.384 1.00 91.12 89 ALA A O 1
ATOM 641 N N . VAL A 1 90 ? 12.120 -3.102 -15.047 1.00 93.38 90 VAL A N 1
ATOM 642 C CA . VAL A 1 90 ? 12.838 -4.352 -15.337 1.00 93.38 90 VAL A CA 1
ATOM 643 C C . VAL A 1 90 ? 12.692 -4.742 -16.809 1.00 93.38 90 VAL A C 1
ATOM 645 O O . VAL A 1 90 ? 13.673 -5.170 -17.425 1.00 93.38 90 VAL A O 1
ATOM 648 N N . ALA A 1 91 ? 11.505 -4.577 -17.396 1.00 89.69 91 ALA A N 1
ATOM 649 C CA . ALA A 1 91 ? 11.281 -4.820 -18.819 1.00 89.69 91 ALA A CA 1
ATOM 650 C C . ALA A 1 91 ? 12.135 -3.888 -19.695 1.00 89.69 91 ALA A C 1
ATOM 652 O O . ALA A 1 91 ? 12.840 -4.373 -20.582 1.00 89.69 91 ALA A O 1
ATOM 653 N N . THR A 1 92 ? 12.163 -2.589 -19.385 1.00 88.88 92 THR A N 1
ATOM 654 C CA . THR A 1 92 ? 13.011 -1.596 -20.066 1.00 88.88 92 THR A CA 1
ATOM 655 C C . THR A 1 92 ? 14.498 -1.937 -19.948 1.00 88.88 92 THR A C 1
ATOM 657 O O . THR A 1 92 ? 15.226 -1.949 -20.938 1.00 88.88 92 THR A O 1
ATOM 660 N N . LEU A 1 93 ? 14.975 -2.304 -18.755 1.00 91.25 93 LEU A N 1
ATOM 661 C CA . LEU A 1 93 ? 16.367 -2.726 -18.569 1.00 91.25 93 LEU A CA 1
ATOM 662 C C . LEU A 1 93 ? 16.702 -3.976 -19.392 1.00 91.25 93 LEU A C 1
ATOM 664 O O . LEU A 1 93 ? 17.796 -4.086 -19.954 1.00 91.25 93 LEU A O 1
ATOM 668 N N . ARG A 1 94 ? 15.767 -4.928 -19.486 1.00 90.75 94 ARG A N 1
ATOM 669 C CA . ARG A 1 94 ? 15.934 -6.131 -20.306 1.00 90.75 94 ARG A CA 1
ATOM 670 C C . ARG A 1 94 ? 15.985 -5.789 -21.798 1.00 90.75 94 ARG A C 1
ATOM 672 O O . ARG A 1 94 ? 16.822 -6.370 -22.493 1.00 90.75 94 ARG A O 1
ATOM 679 N N . SER A 1 95 ? 15.156 -4.865 -22.284 1.00 86.88 95 SER A N 1
ATOM 680 C CA . SER A 1 95 ? 15.168 -4.454 -23.694 1.00 86.88 95 SER A CA 1
ATOM 681 C C . SER A 1 95 ? 16.453 -3.707 -24.055 1.00 86.88 95 SER A C 1
ATOM 683 O O . SER A 1 95 ? 17.098 -4.042 -25.051 1.00 86.88 95 SER A O 1
ATOM 685 N N . TRP A 1 96 ? 16.918 -2.797 -23.196 1.00 88.56 96 TRP A N 1
ATOM 686 C CA . TRP A 1 96 ? 18.217 -2.136 -23.353 1.00 88.56 96 TRP A CA 1
ATOM 687 C C . TRP A 1 96 ? 19.373 -3.134 -23.363 1.00 88.56 96 TRP A C 1
ATOM 689 O O . TRP A 1 96 ? 20.228 -3.079 -24.247 1.00 88.56 96 TRP A O 1
ATOM 699 N N . ARG A 1 97 ? 19.382 -4.101 -22.436 1.00 90.44 97 ARG A N 1
ATOM 700 C CA . ARG A 1 97 ? 20.398 -5.162 -22.417 1.00 90.44 97 ARG A CA 1
ATOM 701 C C . ARG A 1 97 ? 20.409 -5.960 -23.721 1.00 90.44 97 ARG A C 1
ATOM 703 O O . ARG A 1 97 ? 21.484 -6.257 -24.235 1.00 90.44 97 ARG A O 1
ATOM 710 N N . ALA A 1 98 ? 19.240 -6.313 -24.253 1.00 88.69 98 ALA A N 1
ATOM 711 C CA . ALA A 1 98 ? 19.138 -7.042 -25.515 1.00 88.69 98 ALA A CA 1
ATOM 712 C C . ALA A 1 98 ? 19.672 -6.220 -26.699 1.00 88.69 98 ALA A C 1
ATOM 714 O O . ALA A 1 98 ? 20.387 -6.762 -27.540 1.00 88.69 98 ALA A O 1
ATOM 715 N N . ALA A 1 99 ? 19.377 -4.919 -26.741 1.00 87.19 99 ALA A N 1
ATOM 716 C CA . ALA A 1 99 ? 19.861 -4.021 -27.785 1.00 87.19 99 ALA A CA 1
ATOM 717 C C . ALA A 1 99 ? 21.387 -3.838 -27.740 1.00 87.19 99 ALA A C 1
ATOM 719 O O . ALA A 1 99 ? 22.036 -3.887 -28.781 1.00 87.19 99 ALA A O 1
ATOM 720 N N . ILE A 1 100 ? 21.972 -3.696 -26.545 1.00 88.38 100 ILE A N 1
ATOM 721 C CA . ILE A 1 100 ? 23.428 -3.570 -26.358 1.00 88.38 100 ILE A CA 1
ATOM 722 C C . ILE A 1 100 ? 24.162 -4.830 -26.831 1.00 88.38 100 ILE A C 1
ATOM 724 O O . ILE A 1 100 ? 25.228 -4.739 -27.432 1.00 88.38 100 ILE A O 1
ATOM 728 N N . LEU A 1 101 ? 23.599 -6.009 -26.562 1.00 90.06 101 LEU A N 1
ATOM 729 C CA . LEU A 1 101 ? 24.207 -7.291 -26.926 1.00 90.06 101 LEU A CA 1
ATOM 730 C C . LEU A 1 101 ? 23.933 -7.704 -28.383 1.00 90.06 101 LEU A C 1
ATOM 732 O O . LEU A 1 101 ? 24.391 -8.765 -28.812 1.00 90.06 101 LEU A O 1
ATOM 736 N N . ALA A 1 102 ? 23.188 -6.905 -29.152 1.00 89.94 102 ALA A N 1
ATOM 737 C CA . ALA A 1 102 ? 22.869 -7.224 -30.534 1.00 89.94 102 ALA A CA 1
ATOM 738 C C . ALA A 1 102 ? 24.113 -7.095 -31.445 1.00 89.94 102 ALA A C 1
ATOM 740 O O . ALA A 1 102 ? 24.860 -6.124 -31.333 1.00 89.94 102 ALA A O 1
ATOM 741 N N . PRO A 1 103 ? 24.308 -7.991 -32.435 1.00 81.25 103 PRO A N 1
ATOM 742 C CA . PRO A 1 103 ? 25.476 -7.963 -33.331 1.00 81.25 103 PRO A CA 1
ATOM 743 C C . PRO A 1 103 ? 25.634 -6.688 -34.180 1.00 81.25 103 PRO A C 1
ATOM 745 O O . PRO A 1 103 ? 26.693 -6.460 -34.756 1.00 81.25 103 PRO A O 1
ATOM 748 N N . ARG A 1 104 ? 24.572 -5.882 -34.305 1.00 79.50 104 ARG A N 1
ATOM 749 C CA . ARG A 1 104 ? 24.545 -4.592 -35.015 1.00 79.50 104 ARG A CA 1
ATOM 750 C C . ARG A 1 104 ? 24.050 -3.466 -34.104 1.00 79.50 104 ARG A C 1
ATOM 752 O O . ARG A 1 104 ? 23.235 -2.655 -34.528 1.00 79.50 104 ARG A O 1
ATOM 759 N N . ALA A 1 105 ? 24.468 -3.469 -32.842 1.00 79.12 105 ALA A N 1
ATOM 760 C CA . ALA A 1 105 ? 24.131 -2.394 -31.921 1.00 79.12 105 ALA A CA 1
ATOM 761 C C . ALA A 1 105 ? 24.636 -1.047 -32.473 1.00 79.12 105 ALA A C 1
ATOM 763 O O . ALA A 1 105 ? 25.837 -0.863 -32.672 1.00 79.12 105 ALA A O 1
ATOM 764 N N . ASP A 1 106 ? 23.710 -0.126 -32.732 1.00 85.75 106 ASP A N 1
ATOM 765 C CA . ASP A 1 106 ? 24.002 1.244 -33.148 1.00 85.75 106 ASP A CA 1
ATOM 766 C C . ASP A 1 106 ? 23.886 2.187 -31.940 1.00 85.75 106 ASP A C 1
ATOM 768 O O . ASP A 1 106 ? 22.907 2.159 -31.188 1.00 85.75 106 ASP A O 1
ATOM 772 N N . LEU A 1 107 ? 24.903 3.025 -31.740 1.00 86.19 107 LEU A N 1
ATOM 773 C CA . LEU A 1 107 ? 24.993 3.973 -30.631 1.00 86.19 107 LEU A CA 1
ATOM 774 C C . LEU A 1 107 ? 23.863 5.005 -30.659 1.00 86.19 107 LEU A C 1
ATOM 776 O O . LEU A 1 107 ? 23.351 5.373 -29.599 1.00 86.19 107 LEU A O 1
ATOM 780 N N . ASP A 1 108 ? 23.449 5.452 -31.843 1.00 85.88 108 ASP A N 1
ATOM 781 C CA . ASP A 1 108 ? 22.369 6.433 -31.962 1.00 85.88 108 ASP A CA 1
ATOM 782 C C . ASP A 1 108 ? 21.007 5.796 -31.678 1.00 85.88 108 ASP A C 1
ATOM 784 O O . ASP A 1 108 ? 20.158 6.397 -31.013 1.00 85.88 108 ASP A O 1
ATOM 788 N N . GLN A 1 109 ? 20.842 4.526 -32.054 1.00 83.19 109 GLN A N 1
ATOM 789 C CA . GLN A 1 109 ? 19.681 3.726 -31.681 1.00 83.19 109 GLN A CA 1
ATOM 790 C C . GLN A 1 109 ? 19.585 3.539 -30.159 1.00 83.19 109 GLN A C 1
ATOM 792 O O . GLN A 1 109 ? 18.520 3.744 -29.577 1.00 83.19 109 GLN A O 1
ATOM 797 N N . LEU A 1 110 ? 20.692 3.197 -29.494 1.00 86.19 110 LEU A N 1
ATOM 798 C CA . LEU A 1 110 ? 20.732 3.042 -28.036 1.00 86.19 110 LEU A CA 1
ATOM 799 C C . LEU A 1 110 ? 20.438 4.362 -27.309 1.00 86.19 110 LEU A C 1
ATOM 801 O O . LEU A 1 110 ? 19.682 4.376 -26.339 1.00 86.19 110 LEU A O 1
ATOM 805 N N . ARG A 1 111 ? 20.970 5.490 -27.798 1.00 88.00 111 ARG A N 1
ATOM 806 C CA . ARG A 1 111 ? 20.656 6.824 -27.255 1.00 88.00 111 ARG A CA 1
ATOM 807 C C . ARG A 1 111 ? 19.177 7.170 -27.394 1.00 88.00 111 ARG A C 1
ATOM 809 O O . ARG A 1 111 ? 18.605 7.731 -26.461 1.00 88.00 111 ARG A O 1
ATOM 816 N N . ALA A 1 112 ? 18.555 6.822 -28.520 1.00 86.31 112 ALA A N 1
ATOM 817 C CA . ALA A 1 112 ? 17.120 7.007 -28.714 1.00 86.31 112 ALA A CA 1
ATOM 818 C C . ALA A 1 112 ? 16.303 6.168 -27.714 1.00 86.31 112 ALA A C 1
ATOM 820 O O . ALA A 1 112 ? 15.394 6.700 -27.083 1.00 86.31 112 ALA A O 1
ATOM 821 N N . MET A 1 113 ? 16.681 4.902 -27.495 1.00 84.25 113 MET A N 1
ATOM 822 C CA . MET A 1 113 ? 16.025 4.010 -26.525 1.00 84.25 113 MET A CA 1
ATOM 823 C C . MET A 1 113 ? 16.121 4.500 -25.075 1.00 84.25 113 MET A C 1
ATOM 825 O O . MET A 1 113 ? 15.205 4.264 -24.293 1.00 84.25 113 MET A O 1
ATOM 829 N N . VAL A 1 114 ? 17.226 5.153 -24.700 1.00 86.19 114 VAL A N 1
ATOM 830 C CA . VAL A 1 114 ? 17.408 5.721 -23.352 1.00 86.19 114 VAL A CA 1
ATOM 831 C C . VAL A 1 114 ? 16.638 7.030 -23.182 1.00 86.19 114 VAL A C 1
ATOM 833 O O . VAL A 1 114 ? 16.143 7.315 -22.095 1.00 86.19 114 VAL A O 1
ATOM 836 N N . ARG A 1 115 ? 16.527 7.832 -24.247 1.00 86.94 115 ARG A N 1
ATOM 837 C CA . ARG A 1 115 ? 15.798 9.107 -24.229 1.00 86.94 115 ARG A CA 1
ATOM 838 C C . ARG A 1 115 ? 14.278 8.917 -24.194 1.00 86.94 115 ARG A C 1
ATOM 840 O O . ARG A 1 115 ? 13.597 9.775 -23.644 1.00 86.94 115 ARG A O 1
ATOM 847 N N . ASP A 1 116 ? 13.777 7.823 -24.767 1.00 82.31 116 ASP A N 1
ATOM 848 C CA . ASP A 1 116 ? 12.353 7.468 -24.791 1.00 82.31 116 ASP A CA 1
AT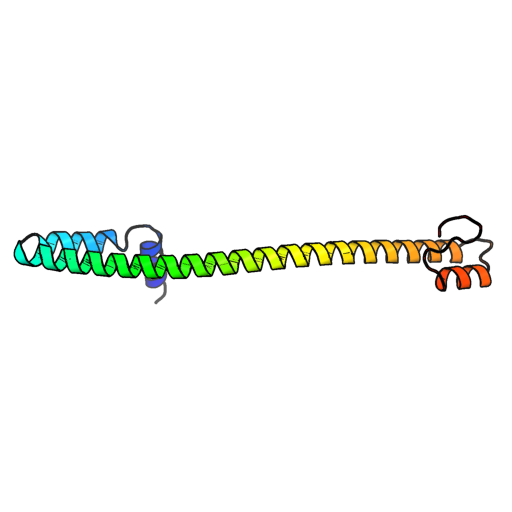OM 849 C C . ASP A 1 116 ? 12.132 5.976 -24.443 1.00 82.31 116 ASP A C 1
ATOM 851 O O . ASP A 1 116 ? 11.928 5.139 -25.333 1.00 82.31 116 ASP A O 1
ATOM 855 N N . PRO A 1 117 ? 12.222 5.609 -23.148 1.00 67.62 117 PRO A N 1
ATOM 856 C CA . PRO A 1 117 ? 11.964 4.252 -22.673 1.00 67.62 117 PRO A CA 1
ATOM 857 C C . PRO A 1 117 ? 10.474 3.910 -22.811 1.00 67.62 117 PRO A C 1
ATOM 859 O O . PRO A 1 117 ? 9.670 4.192 -21.927 1.00 67.62 117 PRO A O 1
ATOM 862 N N . GLY A 1 118 ? 10.109 3.315 -23.946 1.00 64.56 118 GLY A N 1
ATOM 863 C CA . GLY A 1 118 ? 8.723 2.993 -24.315 1.00 64.56 118 GLY A CA 1
ATOM 864 C C . GLY A 1 118 ? 8.318 3.508 -25.700 1.00 64.56 118 GLY A C 1
ATOM 865 O O . GLY A 1 118 ? 7.263 3.127 -26.216 1.00 64.56 118 GLY A O 1
ATOM 866 N N . GLY A 1 119 ? 9.172 4.323 -26.325 1.00 63.22 119 GLY A N 1
ATOM 867 C CA . GLY A 1 119 ? 9.034 4.744 -27.713 1.00 63.22 119 GLY A CA 1
ATOM 868 C C . GLY A 1 119 ? 9.126 3.577 -28.695 1.00 63.22 119 GLY A C 1
ATOM 869 O O . GLY A 1 119 ? 9.555 2.471 -28.369 1.00 63.22 119 GLY A O 1
ATOM 870 N N . THR A 1 120 ? 8.726 3.802 -29.943 1.00 55.06 120 THR A N 1
ATOM 871 C CA . THR A 1 120 ? 8.926 2.818 -31.015 1.00 55.06 120 THR A CA 1
ATOM 872 C C . THR A 1 120 ? 10.180 3.166 -31.802 1.00 55.06 120 THR A C 1
ATOM 874 O O . THR A 1 120 ? 10.237 4.229 -32.418 1.00 55.06 120 THR A O 1
ATOM 877 N N . VAL A 1 121 ? 11.153 2.260 -31.863 1.00 52.34 121 VAL A N 1
ATOM 878 C CA . VAL A 1 121 ? 12.293 2.387 -32.782 1.00 52.34 121 VAL A CA 1
ATOM 879 C C . VAL A 1 121 ? 12.024 1.495 -33.989 1.00 52.34 121 VAL A C 1
ATOM 881 O O . VAL A 1 121 ? 11.881 0.279 -33.861 1.00 52.34 121 VAL A O 1
ATOM 884 N N . ASN A 1 122 ? 11.926 2.097 -35.178 1.00 53.72 122 ASN A N 1
ATOM 885 C CA . ASN A 1 122 ? 11.618 1.402 -36.437 1.00 53.72 122 ASN A CA 1
ATOM 886 C C . ASN A 1 122 ? 10.308 0.584 -36.396 1.00 53.72 122 ASN A C 1
ATOM 888 O O . ASN A 1 122 ? 10.261 -0.551 -36.870 1.00 53.72 122 ASN A O 1
ATOM 892 N N . GLY A 1 123 ? 9.247 1.131 -35.788 1.00 51.09 123 GLY A N 1
ATOM 893 C CA . GLY A 1 123 ? 7.911 0.514 -35.763 1.00 51.09 123 GLY A CA 1
ATOM 894 C C . GLY A 1 123 ? 7.765 -0.722 -34.865 1.00 51.09 123 GLY A C 1
ATOM 895 O O . GLY A 1 123 ? 6.666 -1.263 -34.750 1.00 51.09 123 GLY A O 1
ATOM 896 N N . ARG A 1 124 ? 8.834 -1.162 -34.188 1.00 52.78 124 ARG A N 1
ATOM 897 C CA . ARG A 1 124 ? 8.754 -2.140 -33.097 1.00 52.78 124 ARG A CA 1
ATOM 898 C C . ARG A 1 124 ? 8.647 -1.399 -31.770 1.00 52.78 124 ARG A C 1
ATOM 900 O O . ARG A 1 124 ? 9.420 -0.474 -31.524 1.00 52.78 124 ARG A O 1
ATOM 907 N N . ARG A 1 125 ? 7.680 -1.800 -30.934 1.00 51.25 125 ARG A N 1
ATOM 908 C CA . ARG A 1 125 ? 7.667 -1.391 -29.523 1.00 51.25 125 ARG A CA 1
ATOM 909 C C . ARG A 1 125 ? 8.956 -1.904 -28.880 1.00 51.25 125 ARG A C 1
ATOM 911 O O . ARG A 1 125 ? 9.312 -3.064 -29.106 1.00 51.25 125 ARG A O 1
ATOM 918 N N . LEU A 1 126 ? 9.658 -1.002 -28.199 1.00 54.66 126 LEU A N 1
ATOM 919 C CA . LEU A 1 126 ? 10.828 -1.316 -27.384 1.00 54.66 126 LEU A CA 1
ATOM 920 C C . LEU A 1 126 ? 10.449 -2.151 -26.158 1.00 54.66 126 LEU A C 1
ATOM 922 O O . LEU A 1 126 ? 9.290 -2.031 -25.703 1.00 54.66 126 LEU A O 1
#

Secondary structure (DSSP, 8-state):
--HHHHHHHHHHHTT-TTHHHHHHHHHHHTT-HHHHHHHHHHHHHHHHHHHHHHHHHHHHHHHHHHHHHHHHHHHHHHHHHHHHHHHHHHHHHHHHHHHHTSTT--HHHHHHHHHSTTPEETTEE-

Foldseek 3Di:
DPPVVVVVVCCVPVPHDVVVVVVVVVVVQVPDDVVVVVVVVVVVVVVVVVVVVVVVVVVVVVVVVVVVVVVVVVVVVVVVVVVVVVVLVVVLVVVLVCLVPDPPNDPVQSVVCVVDVQDDDPNDGD

Radius of gyration: 35.49 Å; chains: 1; bounding box: 62×28×91 Å